Protein AF-A0A7L3X336-F1 (afdb_monomer_lite)

Radius of gyration: 18.67 Å; chains: 1; bounding box: 43×48×50 Å

Organism: NCBI:txid2478892

InterPro domains:
  IPR026791 Dedicator of cytokinesis [PTHR23317] (2-164)
  IPR027357 DOCKER domain [PS51651] (1-164)
  IPR043162 Dedicator of cytokinesis, C-terminal, lobe C [G3DSA:1.20.58.740] (85-164)
  IPR046770 DOCKER, Lobe B [PF20422] (2-64)
  IPR046773 DOCKER, Lobe C [PF20421] (100-163)

Sequence (164 aa):
QAYIQITYVEPYFDTYEMKDRITYFDKNYNLRRFMYCTPFTLDGRAHGELHEQFKRKTILTTSHAFPYIKTRINVIHKEEIILTPIEVAIEDMQKKTQELAFATHQDPADPKMLQMVLQGSVGTTVNQGPLEVAQVFLCEIPNDPKLFRHHNKLRLCFKDFTKR

Structure (mmCIF, N/CA/C/O backbone):
data_AF-A0A7L3X336-F1
#
_entry.id   AF-A0A7L3X336-F1
#
loop_
_atom_site.group_PDB
_atom_site.id
_atom_site.type_symbol
_atom_site.label_atom_id
_atom_site.label_alt_id
_atom_site.label_comp_id
_atom_site.label_asym_id
_atom_site.label_entity_id
_atom_site.label_seq_id
_atom_site.pdbx_PDB_ins_code
_atom_site.Cartn_x
_atom_site.Cartn_y
_atom_site.Cartn_z
_atom_site.occupancy
_atom_site.B_iso_or_equiv
_atom_site.auth_seq_id
_atom_site.auth_comp_id
_atom_site.auth_asym_id
_atom_site.auth_atom_id
_atom_site.pdbx_PDB_model_num
ATOM 1 N N . GLN A 1 1 ? -8.399 -27.619 20.248 1.00 81.56 1 GLN A N 1
ATOM 2 C CA . GLN A 1 1 ? -7.351 -26.577 20.153 1.00 81.56 1 GLN A CA 1
ATOM 3 C C . GLN A 1 1 ? -8.026 -25.252 19.831 1.00 81.56 1 GLN A C 1
ATOM 5 O O . GLN A 1 1 ? -9.052 -25.277 19.161 1.00 81.56 1 GLN A O 1
ATOM 10 N N . ALA A 1 2 ? -7.506 -24.132 20.334 1.00 94.56 2 ALA A N 1
ATOM 11 C CA . ALA A 1 2 ? -8.034 -22.794 20.066 1.00 94.56 2 ALA A CA 1
ATOM 12 C C . ALA A 1 2 ? -6.960 -21.958 19.358 1.00 94.56 2 ALA A C 1
ATOM 14 O O . ALA A 1 2 ? -5.811 -21.955 19.795 1.00 94.56 2 ALA A O 1
ATOM 15 N N . TYR A 1 3 ? -7.340 -21.269 18.281 1.00 96.88 3 TYR A N 1
ATOM 16 C CA . TYR A 1 3 ? -6.449 -20.435 17.473 1.00 96.88 3 TYR A CA 1
ATOM 17 C C . TYR A 1 3 ? -6.969 -18.998 17.439 1.00 96.88 3 TYR A C 1
ATOM 19 O O . TYR A 1 3 ? -8.174 -18.775 17.330 1.00 96.88 3 TYR A O 1
ATOM 27 N N . ILE A 1 4 ? -6.058 -18.029 17.522 1.00 97.19 4 ILE A N 1
ATOM 28 C CA . ILE A 1 4 ? -6.354 -16.597 17.419 1.00 97.19 4 ILE A CA 1
ATOM 29 C C . ILE A 1 4 ? -5.447 -16.014 16.338 1.00 97.19 4 ILE A C 1
ATOM 31 O O . ILE A 1 4 ? -4.234 -16.205 16.386 1.00 97.19 4 ILE A O 1
ATOM 35 N N . GLN A 1 5 ? -6.031 -15.283 15.389 1.00 97.19 5 GLN A N 1
ATOM 36 C CA . GLN A 1 5 ? -5.291 -14.507 14.398 1.00 97.19 5 GLN A CA 1
ATOM 37 C C . GLN A 1 5 ? -5.346 -13.025 14.768 1.00 97.19 5 GLN A C 1
ATOM 39 O O . GLN A 1 5 ? -6.418 -12.475 15.018 1.00 97.19 5 GLN A O 1
ATOM 44 N N . ILE A 1 6 ? -4.183 -12.378 14.777 1.00 97.44 6 ILE A N 1
ATOM 45 C CA . ILE A 1 6 ? -4.041 -10.939 14.998 1.00 97.44 6 ILE A CA 1
ATOM 46 C C . ILE A 1 6 ? -3.343 -10.364 13.770 1.00 97.44 6 ILE A C 1
ATOM 48 O O . ILE A 1 6 ? -2.331 -10.893 13.315 1.00 97.44 6 ILE A O 1
ATOM 52 N N . THR A 1 7 ? -3.898 -9.300 13.202 1.00 97.94 7 THR A N 1
ATOM 53 C CA . THR A 1 7 ? -3.344 -8.635 12.021 1.00 97.94 7 THR A CA 1
ATOM 54 C C . THR A 1 7 ? -3.498 -7.135 12.202 1.00 97.94 7 THR A C 1
ATOM 56 O O . THR A 1 7 ? -4.580 -6.658 12.543 1.00 97.94 7 THR A O 1
ATOM 59 N N . TYR A 1 8 ? -2.400 -6.404 12.023 1.00 98.19 8 TYR A N 1
ATOM 60 C CA . TYR A 1 8 ? -2.421 -4.947 12.025 1.00 98.19 8 TYR A CA 1
ATOM 61 C C . TYR A 1 8 ? -3.196 -4.432 10.808 1.00 98.19 8 TYR A C 1
ATOM 63 O O . TYR A 1 8 ? -3.072 -4.989 9.718 1.00 98.19 8 TYR A O 1
ATOM 71 N N . VAL A 1 9 ? -3.984 -3.376 10.998 1.00 98.31 9 VAL A N 1
ATOM 72 C CA . VAL A 1 9 ? -4.764 -2.725 9.943 1.00 98.31 9 VAL A CA 1
ATOM 73 C C . VAL A 1 9 ? -4.633 -1.210 10.065 1.00 98.31 9 VAL A C 1
ATOM 75 O O . VAL A 1 9 ? -4.525 -0.682 11.172 1.00 98.31 9 VAL A O 1
ATOM 78 N N . GLU A 1 10 ? -4.704 -0.514 8.937 1.00 96.81 10 GLU A N 1
ATOM 79 C CA . GLU A 1 10 ? -4.736 0.951 8.871 1.00 96.81 10 GLU A CA 1
ATOM 80 C C . GLU A 1 10 ? -6.117 1.429 8.408 1.00 96.81 10 GLU A C 1
ATOM 82 O O . GLU A 1 10 ? -6.788 0.697 7.675 1.00 96.81 10 GLU A O 1
ATOM 87 N N . PRO A 1 11 ? -6.574 2.637 8.785 1.00 97.44 11 PRO A N 1
ATOM 88 C CA . PRO A 1 11 ? -7.774 3.224 8.199 1.00 97.44 11 PRO A CA 1
ATOM 89 C C . PRO A 1 11 ? -7.666 3.299 6.672 1.00 97.44 11 PRO A C 1
ATOM 91 O O . PRO A 1 11 ? -6.650 3.730 6.128 1.00 97.44 11 PRO A O 1
ATOM 94 N N . TYR A 1 12 ? -8.721 2.881 5.978 1.00 96.88 12 TYR A N 1
ATOM 95 C CA . TYR A 1 12 ? -8.794 2.918 4.523 1.00 96.88 12 TYR A CA 1
ATOM 96 C C . TYR A 1 12 ? -9.748 4.012 4.063 1.00 96.88 12 TYR A C 1
ATOM 98 O O . TYR A 1 12 ? -10.901 4.069 4.493 1.00 96.88 12 TYR A O 1
ATOM 106 N N . PHE A 1 13 ? -9.268 4.817 3.125 1.00 95.06 13 PHE A N 1
ATOM 107 C CA . PHE A 1 13 ? -10.014 5.891 2.497 1.00 95.06 13 PHE A CA 1
ATOM 108 C C . PHE A 1 13 ? -9.864 5.762 0.987 1.00 95.06 13 PHE A C 1
ATOM 110 O O . PHE A 1 13 ? -8.762 5.525 0.485 1.00 95.06 13 PHE A O 1
ATOM 117 N N . ASP A 1 14 ? -10.962 5.915 0.258 1.00 91.00 14 ASP A N 1
ATOM 118 C CA . ASP A 1 14 ? -10.880 5.985 -1.197 1.00 91.00 14 ASP A CA 1
ATOM 119 C C . ASP A 1 14 ? -10.356 7.351 -1.671 1.00 91.00 14 ASP A C 1
ATOM 121 O O . ASP A 1 14 ? -10.086 8.271 -0.894 1.00 91.00 14 ASP A O 1
ATOM 125 N N . THR A 1 15 ? -10.194 7.487 -2.985 1.00 87.75 15 THR A N 1
ATOM 126 C CA . THR A 1 15 ? -9.643 8.697 -3.601 1.00 87.75 15 THR A CA 1
ATOM 127 C C . THR A 1 15 ? -10.492 9.946 -3.380 1.00 87.75 15 THR A C 1
ATOM 129 O O . THR A 1 15 ? -9.958 11.045 -3.504 1.00 87.75 15 THR A O 1
ATOM 132 N N . TYR A 1 16 ? -11.794 9.806 -3.113 1.00 89.31 16 TYR A N 1
ATOM 133 C CA . TYR A 1 16 ? -12.664 10.941 -2.814 1.00 89.31 16 TYR A CA 1
ATOM 134 C C . TYR A 1 16 ? -12.508 11.339 -1.350 1.00 89.31 16 TYR A C 1
ATOM 136 O O . TYR A 1 16 ? -12.197 12.493 -1.074 1.00 89.31 16 TYR A O 1
ATOM 144 N N . GLU A 1 17 ? -12.581 10.376 -0.430 1.00 89.62 17 GLU A N 1
ATOM 145 C CA . GLU A 1 17 ? -12.361 10.632 0.996 1.00 89.62 17 GLU A CA 1
ATOM 146 C C . GLU A 1 17 ? -10.980 11.233 1.278 1.00 89.62 17 GLU A C 1
ATOM 148 O O . GLU A 1 17 ? -10.851 12.094 2.142 1.00 89.62 17 GLU A O 1
ATOM 153 N N . MET A 1 18 ? -9.939 10.827 0.544 1.00 88.62 18 MET A N 1
ATOM 154 C CA . MET A 1 18 ? -8.594 11.383 0.721 1.00 88.62 18 MET A CA 1
ATOM 155 C C . MET A 1 18 ? -8.458 12.852 0.313 1.00 88.62 18 MET A C 1
ATOM 157 O O . MET A 1 18 ? -7.513 13.502 0.759 1.00 88.62 18 MET A O 1
ATOM 161 N N . LYS A 1 19 ? -9.377 13.387 -0.501 1.00 88.75 19 LYS A N 1
ATOM 162 C CA . LYS A 1 19 ? -9.406 14.823 -0.815 1.00 88.75 19 LYS A CA 1
ATOM 163 C C . LYS A 1 19 ? -9.946 15.641 0.351 1.00 88.75 19 LYS A C 1
ATOM 165 O O . LYS A 1 19 ? -9.431 16.723 0.604 1.00 88.75 19 LYS A O 1
ATOM 170 N N . ASP A 1 20 ? -10.935 15.104 1.058 1.00 87.75 20 ASP A N 1
ATOM 171 C CA . ASP A 1 20 ? -11.584 15.797 2.171 1.00 87.75 20 ASP A CA 1
ATOM 172 C C . ASP A 1 20 ? -10.820 15.583 3.486 1.00 87.75 20 ASP A C 1
ATOM 174 O O . ASP A 1 20 ? -10.729 16.478 4.323 1.00 87.75 20 ASP A O 1
ATOM 178 N N . ARG A 1 21 ? -10.213 14.404 3.669 1.00 89.56 21 ARG A N 1
ATOM 179 C CA . ARG A 1 21 ? -9.516 14.015 4.901 1.00 89.56 21 ARG A CA 1
ATOM 180 C C . ARG A 1 21 ? -8.050 14.428 4.884 1.00 89.56 21 ARG A C 1
ATOM 182 O O . ARG A 1 21 ? -7.148 13.596 4.752 1.00 89.56 21 ARG A O 1
ATOM 189 N N . ILE A 1 22 ? -7.811 15.726 5.035 1.00 89.00 22 ILE A N 1
ATOM 190 C CA . ILE A 1 22 ? -6.464 16.307 4.999 1.00 89.00 22 ILE A CA 1
ATOM 191 C C . ILE A 1 22 ? -5.823 16.274 6.389 1.00 89.00 22 ILE A C 1
ATOM 193 O O . ILE A 1 22 ? -4.670 15.852 6.529 1.00 89.00 22 ILE A O 1
ATOM 197 N N . THR A 1 23 ? -6.561 16.692 7.421 1.00 89.25 23 THR A N 1
ATOM 198 C CA . THR A 1 23 ? -5.999 16.876 8.762 1.00 89.25 23 THR A CA 1
ATOM 199 C C . THR A 1 23 ? -5.846 15.557 9.515 1.00 89.25 23 THR A C 1
ATOM 201 O O . THR A 1 23 ? -6.433 14.529 9.169 1.00 89.25 23 THR A O 1
ATOM 204 N N . TYR A 1 24 ? -5.066 15.586 10.599 1.00 86.69 24 TYR A N 1
ATOM 205 C CA . TYR A 1 24 ? -4.983 14.454 11.519 1.00 86.69 24 TYR A CA 1
ATOM 206 C C . TYR A 1 24 ? -6.366 14.074 12.064 1.00 86.69 24 TYR A C 1
ATOM 208 O O . TYR A 1 24 ? -6.695 12.894 12.111 1.00 86.69 24 TYR A O 1
ATOM 216 N N . PHE A 1 25 ? -7.198 15.052 12.429 1.00 88.50 25 PHE A N 1
ATOM 217 C CA . PHE A 1 25 ? -8.533 14.784 12.958 1.00 88.50 25 PHE A CA 1
ATOM 218 C C . PHE A 1 25 ? -9.421 14.080 11.926 1.00 88.50 25 PHE A C 1
ATOM 220 O O . PHE A 1 25 ? -10.016 13.046 12.233 1.00 88.50 25 PHE A O 1
ATOM 227 N N . ASP A 1 26 ? -9.437 14.570 10.685 1.00 87.44 26 ASP A N 1
ATOM 228 C CA . ASP A 1 26 ? -10.270 13.991 9.627 1.00 87.44 26 ASP A CA 1
ATOM 229 C C . ASP A 1 26 ? -9.869 12.548 9.312 1.00 87.44 26 ASP A C 1
ATOM 231 O O . ASP A 1 26 ? -10.705 11.733 8.935 1.00 87.44 26 ASP A O 1
ATOM 235 N N . LYS A 1 27 ? -8.597 12.196 9.508 1.00 90.56 27 LYS A N 1
ATOM 236 C CA . LYS A 1 27 ? -8.088 10.827 9.344 1.00 90.56 27 LYS A CA 1
ATOM 237 C C . LYS A 1 27 ? -8.329 9.926 10.559 1.00 90.56 27 LYS A C 1
ATOM 239 O O . LYS A 1 27 ? -8.007 8.744 10.494 1.00 90.56 27 LYS A O 1
ATOM 244 N N . ASN A 1 28 ? -8.906 10.451 11.641 1.00 92.44 28 ASN A N 1
ATOM 245 C CA . ASN A 1 28 ? -9.144 9.735 12.899 1.00 92.44 28 ASN A CA 1
ATOM 246 C C . ASN A 1 28 ? -10.617 9.731 13.355 1.00 92.44 28 ASN A C 1
ATOM 248 O O . ASN A 1 28 ? -10.933 9.199 14.420 1.00 92.44 28 ASN A O 1
ATOM 252 N N . TYR A 1 29 ? -11.530 10.284 12.555 1.00 92.50 29 TYR A N 1
ATOM 253 C CA . TYR A 1 29 ? -12.961 10.344 12.856 1.00 92.50 29 TYR A CA 1
ATOM 254 C C . TYR A 1 29 ? -13.796 9.620 11.795 1.00 92.50 29 TYR A C 1
ATOM 256 O O . TYR A 1 29 ? -13.446 9.611 10.618 1.00 92.50 29 TYR A O 1
ATOM 264 N N . ASN A 1 30 ? -14.926 9.031 12.191 1.00 94.06 30 ASN A N 1
ATOM 265 C CA . ASN A 1 30 ? -15.828 8.290 11.304 1.00 94.06 30 ASN A CA 1
ATOM 266 C C . ASN A 1 30 ? -15.095 7.229 10.448 1.00 94.06 30 ASN A C 1
ATOM 268 O O . ASN A 1 30 ? -15.222 7.182 9.222 1.00 94.06 30 ASN A O 1
ATOM 272 N N . LEU A 1 31 ? -14.276 6.404 11.106 1.00 96.94 31 LEU A N 1
ATOM 273 C CA . LEU A 1 31 ? -13.470 5.356 10.484 1.00 96.94 31 LEU A CA 1
ATOM 274 C C . LEU A 1 31 ? -14.238 4.042 10.431 1.00 96.94 31 LEU A C 1
ATOM 276 O O . LEU A 1 31 ? -14.414 3.375 11.451 1.00 96.94 31 LEU A O 1
ATOM 280 N N . ARG A 1 32 ? -14.693 3.662 9.240 1.00 97.50 32 ARG A N 1
ATOM 281 C CA . ARG A 1 32 ? -15.476 2.434 9.045 1.00 97.50 32 ARG A CA 1
ATOM 282 C C . ARG A 1 32 ? -14.750 1.357 8.247 1.00 97.50 32 ARG A C 1
ATOM 284 O O . ARG A 1 32 ? -15.116 0.187 8.339 1.00 97.50 32 ARG A O 1
ATOM 291 N N . ARG A 1 33 ? -13.750 1.747 7.456 1.00 98.25 33 ARG A N 1
ATOM 292 C CA . ARG A 1 33 ? -12.984 0.845 6.597 1.00 98.25 33 ARG A CA 1
ATOM 293 C C . ARG A 1 33 ? -11.541 0.781 7.061 1.00 98.25 33 ARG A C 1
ATOM 295 O O . ARG A 1 33 ? -10.952 1.807 7.390 1.00 98.25 33 ARG A O 1
ATOM 302 N N . PHE A 1 34 ? -10.988 -0.422 7.057 1.00 98.56 34 PHE A N 1
ATOM 303 C CA . PHE A 1 34 ? -9.617 -0.706 7.460 1.00 98.56 34 PHE A CA 1
ATOM 304 C C . PHE A 1 34 ? -8.966 -1.634 6.446 1.00 98.56 34 PHE A C 1
ATOM 306 O O . PHE A 1 34 ? -9.647 -2.500 5.906 1.00 98.56 34 PHE A O 1
ATOM 313 N N . MET A 1 35 ? -7.673 -1.483 6.181 1.00 98.44 35 MET A N 1
ATOM 314 C CA . MET A 1 35 ? -6.969 -2.275 5.179 1.00 98.44 35 MET A CA 1
ATOM 315 C C . MET A 1 35 ? -5.684 -2.878 5.731 1.00 98.44 35 MET A C 1
ATOM 317 O O . MET A 1 35 ? -4.978 -2.260 6.526 1.00 98.44 35 MET A O 1
ATOM 321 N N . TYR A 1 36 ? -5.390 -4.097 5.287 1.00 98.50 36 TYR A N 1
ATOM 322 C CA . TYR A 1 36 ? -4.078 -4.714 5.429 1.00 98.50 36 TYR A CA 1
ATOM 323 C C . TYR A 1 36 ? -3.647 -5.361 4.115 1.00 98.50 36 TYR A C 1
ATOM 325 O O . TYR A 1 36 ? -4.473 -5.740 3.279 1.00 98.50 36 TYR A O 1
ATOM 333 N N . CYS A 1 37 ? -2.334 -5.488 3.940 1.00 97.81 37 CYS A N 1
ATOM 334 C CA . CYS A 1 37 ? -1.732 -6.123 2.777 1.00 97.81 37 CYS A CA 1
ATOM 335 C C . CYS A 1 37 ? -1.203 -7.515 3.129 1.00 97.81 37 CYS A C 1
ATOM 337 O O . CYS A 1 37 ? -0.614 -7.712 4.191 1.00 97.81 37 CYS A O 1
ATOM 339 N N . THR A 1 38 ? -1.353 -8.465 2.212 1.00 98.00 38 THR A N 1
ATOM 340 C CA . THR A 1 38 ? -0.723 -9.787 2.293 1.00 98.00 38 THR A CA 1
ATOM 341 C C . THR A 1 38 ? 0.080 -10.032 1.015 1.00 98.00 38 THR A C 1
ATOM 343 O O . THR A 1 38 ? -0.515 -10.016 -0.069 1.00 98.00 38 THR A O 1
ATOM 346 N N . PRO A 1 39 ? 1.410 -10.209 1.104 1.00 97.62 39 PRO A N 1
ATOM 347 C CA . PRO A 1 39 ? 2.227 -10.559 -0.049 1.00 97.62 39 PRO A CA 1
ATOM 348 C C . PRO A 1 39 ? 1.977 -12.024 -0.419 1.00 97.62 39 PRO A C 1
ATOM 350 O O . PRO A 1 39 ? 1.746 -12.863 0.456 1.00 97.62 39 PRO A O 1
ATOM 353 N N . PHE A 1 40 ? 1.968 -12.319 -1.713 1.00 98.31 40 PHE A N 1
ATOM 354 C CA . PHE A 1 40 ? 1.893 -13.688 -2.207 1.00 98.31 40 PHE A CA 1
ATOM 355 C C . PHE A 1 40 ? 2.501 -13.793 -3.604 1.00 98.31 40 PHE A C 1
ATOM 357 O O . PHE A 1 40 ? 2.636 -12.797 -4.312 1.00 98.31 40 PHE A O 1
ATOM 364 N N . THR A 1 41 ? 2.819 -15.006 -4.015 1.00 98.25 41 THR A N 1
ATOM 365 C CA . THR A 1 41 ? 3.220 -15.373 -5.375 1.00 98.25 41 THR A CA 1
ATOM 366 C C . THR A 1 41 ? 2.202 -16.364 -5.946 1.00 98.25 41 THR A C 1
ATOM 368 O O . THR A 1 41 ? 1.437 -16.991 -5.205 1.00 98.25 41 THR A O 1
ATOM 371 N N . LEU A 1 42 ? 2.161 -16.528 -7.271 1.00 97.25 42 LEU A N 1
ATOM 372 C CA . LEU A 1 42 ? 1.204 -17.450 -7.908 1.00 97.25 42 LEU A CA 1
ATOM 373 C C . LEU A 1 42 ? 1.459 -18.926 -7.560 1.00 97.25 42 LEU A C 1
ATOM 375 O O . LEU A 1 42 ? 0.534 -19.730 -7.626 1.00 97.25 42 LEU A O 1
ATOM 379 N N . ASP A 1 43 ? 2.681 -19.270 -7.151 1.00 96.69 43 ASP A N 1
ATOM 380 C CA . ASP A 1 43 ? 3.052 -20.607 -6.673 1.00 96.69 43 ASP A CA 1
ATOM 381 C C . ASP A 1 43 ? 2.749 -20.833 -5.174 1.00 96.69 43 ASP A C 1
ATOM 383 O O . ASP A 1 43 ? 3.030 -21.904 -4.638 1.00 96.69 43 ASP A O 1
ATOM 387 N N . GLY A 1 44 ? 2.143 -19.852 -4.492 1.00 95.12 44 GLY A N 1
ATOM 388 C CA . GLY A 1 44 ? 1.644 -19.980 -3.120 1.00 95.12 44 GLY A CA 1
ATOM 389 C C . GLY A 1 44 ? 2.629 -19.589 -2.016 1.00 95.12 44 GLY A C 1
ATOM 390 O O . GLY A 1 44 ? 2.271 -19.670 -0.838 1.00 95.12 44 GLY A O 1
ATOM 391 N N . ARG A 1 45 ? 3.843 -19.136 -2.352 1.00 97.62 45 ARG A N 1
ATOM 392 C CA . ARG A 1 45 ? 4.775 -18.552 -1.374 1.00 97.62 45 ARG A CA 1
ATOM 393 C C . ARG A 1 45 ? 4.302 -17.159 -0.942 1.00 97.62 45 ARG A C 1
ATOM 395 O O . ARG A 1 45 ? 3.532 -16.488 -1.625 1.00 97.62 45 ARG A O 1
ATOM 402 N N . ALA A 1 46 ? 4.775 -16.703 0.217 1.00 95.31 46 ALA A N 1
ATOM 403 C CA . ALA A 1 46 ? 4.566 -15.318 0.648 1.00 95.31 46 ALA A CA 1
ATOM 404 C C . ALA A 1 46 ? 5.455 -14.341 -0.143 1.00 95.31 46 ALA A C 1
ATOM 406 O O . ALA A 1 46 ? 5.017 -13.244 -0.491 1.00 95.31 46 ALA A O 1
ATOM 407 N N . HIS A 1 47 ? 6.687 -14.762 -0.441 1.00 94.50 47 HIS A N 1
ATOM 408 C CA . HIS A 1 47 ? 7.717 -13.943 -1.071 1.00 94.50 47 HIS A CA 1
ATOM 409 C C . HIS A 1 47 ? 8.372 -14.670 -2.248 1.00 94.50 47 HIS A C 1
ATOM 411 O O . HIS A 1 47 ? 8.610 -15.879 -2.175 1.00 94.50 47 HIS A O 1
ATOM 417 N N . GLY A 1 48 ? 8.678 -13.914 -3.301 1.00 93.12 48 GLY A N 1
ATOM 418 C CA . GLY A 1 48 ? 9.388 -14.362 -4.500 1.00 93.12 48 GLY A CA 1
ATOM 419 C C . GLY A 1 48 ? 10.180 -13.216 -5.126 1.00 93.12 48 GLY A C 1
ATOM 420 O O . GLY A 1 48 ? 10.371 -12.179 -4.490 1.00 93.12 48 GLY A O 1
ATOM 421 N N . GLU A 1 49 ? 10.625 -13.401 -6.366 1.00 95.00 49 GLU A N 1
ATOM 422 C CA . GLU A 1 49 ? 11.327 -12.348 -7.109 1.00 95.00 49 GLU A CA 1
ATOM 423 C C . GLU A 1 49 ? 10.387 -11.186 -7.473 1.00 95.00 49 GLU A C 1
ATOM 425 O O . GLU A 1 49 ? 9.161 -11.328 -7.450 1.00 95.00 49 GLU A O 1
ATOM 430 N N . LEU A 1 50 ? 10.941 -10.029 -7.866 1.00 94.38 50 LEU A N 1
ATOM 431 C CA . LEU A 1 50 ? 10.146 -8.829 -8.191 1.00 94.38 50 LEU A CA 1
ATOM 432 C C . LEU A 1 50 ? 9.009 -9.112 -9.166 1.00 94.38 50 LEU A C 1
ATOM 434 O O . LEU A 1 50 ? 7.893 -8.664 -8.938 1.00 94.38 50 LEU A O 1
ATOM 438 N N . HIS A 1 51 ? 9.282 -9.866 -10.230 1.00 94.94 51 HIS A N 1
ATOM 439 C CA . HIS A 1 51 ? 8.306 -10.194 -11.268 1.00 94.94 51 HIS A CA 1
ATOM 440 C C . HIS A 1 51 ? 7.279 -11.255 -10.838 1.00 94.94 51 HIS A C 1
ATOM 442 O O . HIS A 1 51 ? 6.295 -11.468 -11.543 1.00 94.94 51 HIS A O 1
ATOM 448 N N . GLU A 1 52 ? 7.480 -11.907 -9.692 1.00 96.62 52 GLU A N 1
ATOM 449 C CA . GLU A 1 52 ? 6.573 -12.906 -9.119 1.00 96.62 52 GLU A CA 1
ATOM 450 C C . GLU A 1 52 ? 5.722 -12.337 -7.977 1.00 96.62 52 GLU A C 1
ATOM 452 O O . GLU A 1 52 ? 4.735 -12.957 -7.579 1.00 96.62 52 GLU A O 1
ATOM 457 N N . GLN A 1 53 ? 6.105 -11.187 -7.415 1.00 97.69 53 GLN A N 1
ATOM 458 C CA . GLN A 1 53 ? 5.535 -10.680 -6.172 1.00 97.69 53 GLN A CA 1
ATOM 459 C C . GLN A 1 53 ? 4.198 -9.964 -6.397 1.00 97.69 53 GLN A C 1
ATOM 461 O O . GLN A 1 53 ? 4.144 -8.806 -6.804 1.00 97.69 53 GLN A O 1
ATOM 466 N N . PHE A 1 54 ? 3.098 -10.617 -6.030 1.00 98.38 54 PHE A N 1
ATOM 467 C CA . PHE A 1 54 ? 1.774 -10.003 -5.945 1.00 98.38 54 PHE A CA 1
ATOM 468 C C . PHE A 1 54 ? 1.510 -9.468 -4.534 1.00 98.38 54 PHE A C 1
ATOM 470 O O . PHE A 1 54 ? 2.140 -9.860 -3.544 1.00 98.38 54 PHE A O 1
ATOM 477 N N . LYS A 1 55 ? 0.522 -8.577 -4.427 1.00 98.38 55 LYS A N 1
ATOM 478 C CA . LYS A 1 55 ? 0.042 -8.045 -3.147 1.00 98.38 55 LYS A CA 1
ATOM 479 C C . LYS A 1 55 ? -1.475 -8.066 -3.116 1.00 98.38 55 LYS A C 1
ATOM 481 O O . LYS A 1 55 ? -2.128 -7.549 -4.015 1.00 98.38 55 LYS A O 1
ATOM 486 N N . ARG A 1 56 ? -2.051 -8.632 -2.060 1.00 98.50 56 ARG A N 1
ATOM 487 C CA . ARG A 1 56 ? -3.494 -8.598 -1.815 1.00 98.50 56 ARG A CA 1
ATOM 488 C C . ARG A 1 56 ? -3.812 -7.543 -0.771 1.00 98.50 56 ARG A C 1
ATOM 490 O O . ARG A 1 56 ? -3.370 -7.664 0.367 1.00 98.50 56 ARG A O 1
ATOM 497 N N . LYS A 1 57 ? -4.602 -6.542 -1.138 1.00 98.31 57 LYS A N 1
ATOM 498 C CA . LYS A 1 57 ? -5.181 -5.567 -0.212 1.00 98.31 57 LYS A CA 1
ATOM 499 C C . LYS A 1 57 ? -6.535 -6.071 0.245 1.00 98.31 57 LYS A C 1
ATOM 501 O O . LYS A 1 57 ? -7.448 -6.188 -0.564 1.00 98.31 57 LYS A O 1
ATOM 506 N N . THR A 1 58 ? -6.659 -6.370 1.529 1.00 98.62 58 THR A N 1
ATOM 507 C CA . THR A 1 58 ? -7.936 -6.747 2.132 1.00 98.62 58 THR A CA 1
ATOM 508 C C . THR A 1 58 ? -8.529 -5.539 2.828 1.00 98.62 58 THR A C 1
ATOM 510 O O . THR A 1 58 ? -7.902 -5.013 3.744 1.00 98.62 58 THR A O 1
ATOM 513 N N . ILE A 1 59 ? -9.728 -5.124 2.429 1.00 98.62 59 ILE A N 1
ATOM 514 C CA . ILE A 1 59 ? -10.466 -4.017 3.038 1.00 98.62 59 ILE A CA 1
ATOM 515 C C . ILE A 1 59 ? -11.599 -4.600 3.883 1.00 98.62 59 ILE A C 1
ATOM 517 O O . ILE A 1 59 ? -12.455 -5.334 3.395 1.00 98.62 59 ILE A O 1
ATOM 521 N N . LEU A 1 60 ? -11.604 -4.276 5.169 1.00 98.75 60 LEU A N 1
ATOM 522 C CA . LEU A 1 60 ? -12.587 -4.702 6.155 1.00 98.75 60 LEU A CA 1
ATOM 523 C C . LEU A 1 60 ? -13.505 -3.530 6.483 1.00 98.75 60 LEU A C 1
ATOM 525 O O . LEU A 1 60 ? -13.031 -2.446 6.813 1.00 98.75 60 LEU A O 1
ATOM 529 N N . THR A 1 61 ? -14.814 -3.757 6.450 1.00 98.69 61 THR A N 1
ATOM 530 C CA . THR A 1 61 ? -15.809 -2.773 6.893 1.00 98.69 61 THR A CA 1
ATOM 531 C C . THR A 1 61 ? -16.423 -3.223 8.208 1.00 98.69 61 THR A C 1
ATOM 533 O O . THR A 1 61 ? -16.933 -4.342 8.315 1.00 98.69 61 THR A O 1
ATOM 536 N N . THR A 1 62 ? -16.403 -2.351 9.210 1.00 98.69 62 THR A N 1
ATOM 537 C CA . THR A 1 62 ? -16.979 -2.614 10.532 1.00 98.69 62 THR A CA 1
ATOM 538 C C . THR A 1 62 ? -18.459 -2.235 10.605 1.00 98.69 62 THR A C 1
ATOM 540 O O . THR A 1 62 ? -18.965 -1.401 9.845 1.00 98.69 62 THR A O 1
ATOM 543 N N . SER A 1 63 ? -19.182 -2.848 11.548 1.00 98.31 63 SER A N 1
ATOM 544 C CA . SER A 1 63 ? -20.615 -2.579 11.737 1.00 98.31 63 SER A CA 1
ATOM 545 C C . SER A 1 63 ? -20.901 -1.120 12.122 1.00 98.31 63 SER A C 1
ATOM 547 O O . SER A 1 63 ? -21.914 -0.568 11.707 1.00 98.31 63 SER A O 1
ATOM 549 N N . HIS A 1 64 ? -19.985 -0.494 12.866 1.00 98.31 64 HIS A N 1
ATOM 550 C CA . HIS A 1 64 ? -20.009 0.910 13.284 1.00 98.31 64 HIS A CA 1
ATOM 551 C C . HIS A 1 64 ? -18.639 1.550 13.036 1.00 98.31 64 HIS A C 1
ATOM 553 O O . HIS A 1 64 ? -17.635 0.839 12.957 1.00 98.31 64 HIS A O 1
ATOM 559 N N . ALA A 1 65 ? -18.599 2.875 12.922 1.00 97.75 65 ALA A N 1
ATOM 560 C CA . ALA A 1 65 ? -17.360 3.618 12.735 1.00 97.75 65 ALA A CA 1
ATOM 561 C C . ALA A 1 65 ? -16.660 3.913 14.071 1.00 97.75 65 ALA A C 1
ATOM 563 O O . ALA A 1 65 ? -17.326 4.062 15.093 1.00 97.75 65 ALA A O 1
ATOM 564 N N . PHE A 1 66 ? -15.334 4.039 14.049 1.00 97.75 66 PHE A N 1
ATOM 565 C CA . PHE A 1 66 ? -14.569 4.622 15.149 1.00 97.75 66 PHE A CA 1
ATOM 566 C C . PHE A 1 66 ? -14.507 6.157 15.034 1.00 97.75 66 PHE A C 1
ATOM 568 O O . PHE A 1 66 ? -14.519 6.677 13.916 1.00 97.75 66 PHE A O 1
ATOM 575 N N . PRO A 1 67 ? -14.389 6.892 16.154 1.00 96.38 67 PRO A N 1
ATOM 576 C CA . PRO A 1 67 ? -14.471 6.407 17.535 1.00 96.38 67 PRO A CA 1
ATOM 577 C C . PRO A 1 67 ? -15.879 5.896 17.890 1.00 96.38 67 PRO A C 1
ATOM 579 O O . PRO A 1 67 ? -16.878 6.394 17.380 1.00 96.38 67 PRO A O 1
ATOM 582 N N . TYR A 1 68 ? -15.958 4.892 18.768 1.00 97.06 68 TYR A N 1
ATOM 583 C CA . TYR A 1 68 ? -17.212 4.269 19.205 1.00 97.06 68 TYR A CA 1
ATOM 584 C C . TYR A 1 68 ? -17.186 3.998 20.711 1.00 97.06 68 TYR A C 1
ATOM 586 O O . TYR A 1 68 ? -16.120 3.951 21.320 1.00 97.06 68 TYR A O 1
ATOM 594 N N . ILE A 1 69 ? -18.357 3.762 21.312 1.00 97.19 69 ILE A N 1
ATOM 595 C CA . ILE A 1 69 ? -18.474 3.450 22.747 1.00 97.19 69 ILE A CA 1
ATOM 596 C C . ILE A 1 69 ? -17.762 2.140 23.132 1.00 97.19 69 ILE A C 1
ATOM 598 O O . ILE A 1 69 ? -17.386 1.951 24.285 1.00 97.19 69 ILE A O 1
ATOM 602 N N . LYS A 1 70 ? -17.558 1.228 22.168 1.00 97.81 70 LYS A N 1
ATOM 603 C CA . LYS A 1 70 ? -16.785 -0.011 22.347 1.00 97.81 70 LYS A CA 1
ATOM 604 C C . LYS A 1 70 ? -15.411 0.109 21.696 1.00 97.81 70 LYS A C 1
ATOM 606 O O . LYS A 1 70 ? -15.280 0.648 20.603 1.00 97.81 70 LYS A O 1
ATOM 611 N N . THR A 1 71 ? -14.419 -0.527 22.312 1.00 97.00 71 THR A N 1
ATOM 612 C CA . THR A 1 71 ? -13.041 -0.619 21.797 1.00 97.00 71 THR A CA 1
ATOM 613 C C . THR A 1 71 ? -12.858 -1.687 20.715 1.00 97.00 71 THR A C 1
ATOM 615 O O . THR A 1 71 ? -11.786 -1.792 20.127 1.00 97.00 71 THR A O 1
ATOM 618 N N . ARG A 1 72 ? -13.887 -2.504 20.454 1.00 97.69 72 ARG A N 1
ATOM 619 C CA . ARG A 1 72 ? -13.893 -3.564 19.437 1.00 97.69 72 ARG A CA 1
ATOM 620 C C . ARG A 1 72 ? -15.233 -3.567 18.717 1.00 97.69 72 ARG A C 1
ATOM 622 O O . ARG A 1 72 ? -16.282 -3.454 19.356 1.00 97.69 72 ARG A O 1
ATOM 629 N N . ILE A 1 73 ? -15.189 -3.710 17.400 1.00 98.19 73 ILE A N 1
ATOM 630 C CA . ILE A 1 73 ? -16.362 -3.695 16.528 1.00 98.19 73 ILE A CA 1
ATOM 631 C C . ILE A 1 73 ? -16.212 -4.843 15.533 1.00 98.19 73 ILE A C 1
ATOM 633 O O . ILE A 1 73 ? -15.128 -5.056 14.993 1.00 98.19 73 ILE A O 1
ATOM 637 N N . ASN A 1 74 ? -17.292 -5.587 15.303 1.00 98.38 74 ASN A N 1
ATOM 638 C CA . ASN A 1 74 ? -17.268 -6.706 14.370 1.00 98.38 74 ASN A CA 1
ATOM 639 C C . ASN A 1 74 ? -17.133 -6.210 12.929 1.00 98.38 74 ASN A C 1
ATOM 641 O O . ASN A 1 74 ? -17.750 -5.216 12.531 1.00 98.38 74 ASN A O 1
ATOM 645 N N . VAL A 1 75 ? -16.359 -6.953 12.144 1.00 98.56 75 VAL A N 1
ATOM 646 C CA . VAL A 1 75 ? -16.323 -6.825 10.689 1.00 98.56 75 VAL A CA 1
ATOM 647 C C . VAL A 1 75 ? -17.612 -7.413 10.121 1.00 98.56 75 VAL A C 1
ATOM 649 O O . VAL A 1 75 ? -18.010 -8.512 10.501 1.00 98.56 75 VAL A O 1
ATOM 652 N N . ILE A 1 76 ? -18.262 -6.677 9.224 1.00 98.62 76 ILE A N 1
ATOM 653 C CA . ILE A 1 76 ? -19.504 -7.090 8.549 1.00 98.62 76 ILE A CA 1
ATOM 654 C C . ILE A 1 76 ? -19.323 -7.292 7.046 1.00 98.62 76 ILE A C 1
ATOM 656 O O . ILE A 1 76 ? -20.183 -7.882 6.401 1.00 98.62 76 ILE A O 1
ATOM 660 N N . HIS A 1 77 ? -18.223 -6.797 6.478 1.00 98.69 77 HIS A N 1
ATOM 661 C CA . HIS A 1 77 ? -17.912 -6.962 5.066 1.00 98.69 77 HIS A CA 1
ATOM 662 C C . HIS A 1 77 ? -16.400 -6.995 4.841 1.00 98.69 77 HIS A C 1
ATOM 664 O O . HIS A 1 77 ? -15.641 -6.357 5.577 1.00 98.69 77 HIS A O 1
ATOM 670 N N . LYS A 1 78 ? -15.984 -7.742 3.817 1.00 98.44 78 LYS A N 1
ATOM 671 C CA . LYS A 1 78 ? -14.598 -7.919 3.395 1.00 98.44 78 LYS A CA 1
ATOM 672 C C . LYS A 1 78 ? -14.534 -7.833 1.871 1.00 98.44 78 LYS A C 1
ATOM 674 O O . LYS A 1 78 ? -15.258 -8.556 1.194 1.00 98.44 78 LYS A O 1
ATOM 679 N N . GLU A 1 79 ? -13.626 -7.010 1.373 1.00 98.19 79 GLU A N 1
ATOM 680 C CA . GLU A 1 79 ? -13.289 -6.861 -0.043 1.00 98.19 79 GLU A CA 1
ATOM 681 C C . GLU A 1 79 ? -11.798 -7.165 -0.244 1.00 98.19 79 GLU A C 1
ATOM 683 O O . GLU A 1 79 ? -10.984 -6.928 0.653 1.00 98.19 79 GLU A O 1
ATOM 688 N N . GLU A 1 80 ? -11.429 -7.703 -1.406 1.00 98.19 80 GLU A N 1
ATOM 689 C CA . GLU A 1 80 ? -10.037 -7.973 -1.766 1.00 98.19 80 G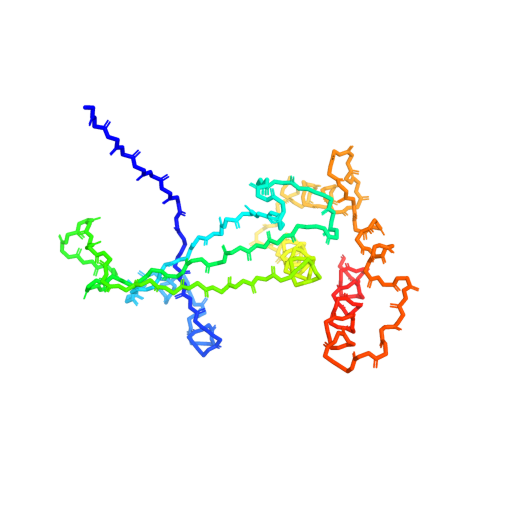LU A CA 1
ATOM 690 C C . GLU A 1 80 ? -9.698 -7.328 -3.115 1.00 98.19 80 GLU A C 1
ATOM 692 O O . GLU A 1 80 ? -10.400 -7.528 -4.103 1.00 98.19 80 GLU A O 1
ATOM 697 N N . ILE A 1 81 ? -8.588 -6.591 -3.155 1.00 97.69 81 ILE A N 1
ATOM 698 C CA . ILE A 1 81 ? -8.009 -6.021 -4.374 1.00 97.69 81 ILE A CA 1
ATOM 699 C C . ILE A 1 81 ? -6.628 -6.644 -4.561 1.00 97.69 81 ILE A C 1
ATOM 701 O O . ILE A 1 81 ? -5.781 -6.582 -3.667 1.00 97.69 81 ILE A O 1
ATOM 705 N N . ILE A 1 82 ? -6.396 -7.257 -5.718 1.00 98.19 82 ILE A N 1
ATOM 706 C CA . ILE A 1 82 ? -5.120 -7.892 -6.052 1.00 98.19 82 ILE A CA 1
ATOM 707 C C . ILE A 1 82 ? -4.308 -6.943 -6.924 1.00 98.19 82 ILE A C 1
ATOM 709 O O . ILE A 1 82 ? -4.807 -6.445 -7.928 1.00 98.19 82 ILE A O 1
ATOM 713 N N . LEU A 1 83 ? -3.058 -6.721 -6.532 1.00 98.12 83 LEU A N 1
ATOM 714 C CA . LEU A 1 83 ? -2.071 -5.966 -7.289 1.00 98.12 83 LEU A CA 1
ATOM 715 C C . LEU A 1 83 ? -1.102 -6.932 -7.955 1.00 98.12 83 LEU A C 1
ATOM 717 O O . LEU A 1 83 ? -0.550 -7.827 -7.306 1.00 98.12 83 LEU A O 1
ATOM 721 N N . THR A 1 84 ? -0.888 -6.699 -9.242 1.00 97.88 84 THR A N 1
ATOM 722 C CA . THR A 1 84 ? 0.144 -7.348 -10.048 1.00 97.88 84 THR A CA 1
ATOM 723 C C . THR A 1 84 ? 1.546 -6.859 -9.660 1.00 97.88 84 THR A C 1
ATOM 725 O O . THR A 1 84 ? 1.676 -5.775 -9.087 1.00 97.88 84 THR A O 1
ATOM 728 N N . PRO A 1 85 ? 2.612 -7.599 -10.009 1.00 97.56 85 PRO A N 1
ATOM 729 C CA . PRO A 1 85 ? 3.993 -7.233 -9.688 1.00 97.56 85 PRO A CA 1
ATOM 730 C C . PRO A 1 85 ? 4.392 -5.793 -10.035 1.00 97.56 85 PRO A C 1
ATOM 732 O O . PRO A 1 85 ? 4.957 -5.079 -9.207 1.00 97.56 85 PRO A O 1
ATOM 735 N N . ILE A 1 86 ? 4.015 -5.304 -11.220 1.00 96.75 86 ILE A N 1
ATOM 736 C CA . ILE A 1 86 ? 4.313 -3.920 -11.611 1.00 96.75 86 ILE A CA 1
ATOM 737 C C . ILE A 1 86 ? 3.521 -2.894 -10.786 1.00 96.75 86 ILE A C 1
ATOM 739 O O . ILE A 1 86 ? 4.016 -1.807 -10.503 1.00 96.75 86 ILE A O 1
ATOM 743 N N . GLU A 1 87 ? 2.299 -3.219 -10.361 1.00 97.25 87 GLU A N 1
ATOM 744 C CA . GLU A 1 87 ? 1.515 -2.356 -9.473 1.00 97.25 87 GLU A CA 1
ATOM 745 C C . GLU A 1 87 ? 2.095 -2.323 -8.059 1.00 97.25 87 GLU A C 1
ATOM 747 O O . GLU A 1 87 ? 2.093 -1.259 -7.438 1.00 97.25 87 GLU A O 1
ATOM 752 N N . VAL A 1 88 ? 2.643 -3.444 -7.574 1.00 97.06 88 VAL A N 1
ATOM 753 C CA . VAL A 1 88 ? 3.412 -3.484 -6.322 1.00 97.06 88 VAL A CA 1
ATOM 754 C C . VAL A 1 88 ? 4.616 -2.549 -6.420 1.00 97.06 88 VAL A C 1
ATOM 756 O O . VAL A 1 88 ? 4.750 -1.659 -5.581 1.00 97.06 88 VAL A O 1
ATOM 759 N N . ALA A 1 89 ? 5.409 -2.667 -7.489 1.00 95.81 89 ALA A N 1
ATOM 760 C CA . ALA A 1 89 ? 6.566 -1.808 -7.728 1.00 95.81 89 ALA A CA 1
ATOM 761 C C . ALA A 1 89 ? 6.200 -0.315 -7.805 1.00 95.81 89 ALA A C 1
ATOM 763 O O . ALA A 1 89 ? 6.904 0.530 -7.252 1.00 95.81 89 ALA A O 1
ATOM 764 N N . ILE A 1 90 ? 5.083 0.030 -8.457 1.00 96.62 90 ILE A N 1
ATOM 765 C CA . ILE A 1 90 ? 4.591 1.415 -8.520 1.00 96.62 90 ILE A CA 1
ATOM 766 C C . ILE A 1 90 ? 4.288 1.948 -7.120 1.00 96.62 90 ILE A C 1
ATOM 768 O O . ILE A 1 90 ? 4.714 3.054 -6.794 1.00 96.62 90 ILE A O 1
ATOM 772 N N . GLU A 1 91 ? 3.559 1.195 -6.295 1.00 95.38 91 GLU A N 1
ATOM 773 C CA . GLU A 1 91 ? 3.218 1.653 -4.945 1.00 95.38 91 GLU A CA 1
ATOM 774 C C . GLU A 1 91 ? 4.448 1.826 -4.062 1.00 95.38 91 GLU A C 1
ATOM 776 O O . GLU A 1 91 ? 4.534 2.816 -3.334 1.00 95.38 91 GLU A O 1
ATOM 781 N N . ASP A 1 92 ? 5.410 0.911 -4.155 1.00 93.31 92 ASP A N 1
ATOM 782 C CA . ASP A 1 92 ? 6.634 0.979 -3.364 1.00 93.31 92 ASP A CA 1
ATOM 783 C C . ASP A 1 92 ? 7.490 2.186 -3.774 1.00 93.31 92 ASP A C 1
ATOM 785 O O . ASP A 1 92 ? 7.947 2.939 -2.908 1.00 93.31 92 ASP A O 1
ATOM 789 N N . MET A 1 93 ? 7.618 2.451 -5.080 1.00 94.06 93 MET A N 1
ATOM 790 C CA . MET A 1 93 ? 8.299 3.647 -5.589 1.00 94.06 93 MET A CA 1
ATOM 791 C C . MET A 1 93 ? 7.594 4.933 -5.150 1.00 94.06 93 MET A C 1
ATOM 793 O O . MET A 1 93 ? 8.245 5.850 -4.655 1.00 94.06 93 MET A O 1
ATOM 797 N N . GLN A 1 94 ? 6.265 5.007 -5.272 1.00 94.75 94 GLN A N 1
ATOM 798 C CA . GLN A 1 94 ? 5.494 6.183 -4.854 1.00 94.75 94 GLN A CA 1
ATOM 799 C C . GLN A 1 94 ? 5.616 6.445 -3.352 1.00 94.75 94 GLN A C 1
ATOM 801 O O . GLN A 1 94 ? 5.836 7.589 -2.945 1.00 94.75 94 GLN A O 1
ATOM 806 N N . LYS A 1 95 ? 5.517 5.392 -2.533 1.00 92.62 95 LYS A N 1
ATOM 807 C CA . LYS A 1 95 ? 5.701 5.479 -1.084 1.00 92.62 95 LYS A CA 1
ATOM 808 C C . LYS A 1 95 ? 7.098 5.997 -0.753 1.00 92.62 95 LYS A C 1
ATOM 810 O O . LYS A 1 95 ? 7.221 6.931 0.033 1.00 92.62 95 LYS A O 1
ATOM 815 N N . LYS A 1 96 ? 8.137 5.467 -1.405 1.00 91.56 96 LYS A N 1
ATOM 816 C CA . LYS A 1 96 ? 9.519 5.912 -1.193 1.00 91.56 96 LYS A CA 1
ATOM 817 C C . LYS A 1 96 ? 9.724 7.382 -1.569 1.00 91.56 96 LYS A C 1
ATOM 819 O O . LYS A 1 96 ? 10.310 8.137 -0.799 1.00 91.56 96 LYS A O 1
ATOM 824 N N . THR A 1 97 ? 9.191 7.816 -2.713 1.00 93.81 97 THR A N 1
ATOM 825 C CA . THR A 1 97 ? 9.229 9.227 -3.132 1.00 93.81 97 THR A CA 1
ATOM 826 C C . THR A 1 97 ? 8.521 10.138 -2.127 1.00 93.81 97 THR A C 1
ATOM 828 O O . THR A 1 97 ? 8.999 11.240 -1.861 1.00 93.81 97 THR A O 1
ATOM 831 N N . GLN A 1 98 ? 7.394 9.699 -1.560 1.00 92.50 98 GLN A N 1
ATOM 832 C CA . GLN A 1 98 ? 6.663 10.466 -0.553 1.00 92.50 98 GLN A CA 1
ATOM 833 C C . GLN A 1 98 ? 7.412 10.530 0.784 1.00 92.50 98 GLN A C 1
ATOM 835 O O . GLN A 1 98 ? 7.463 11.599 1.384 1.00 92.50 98 GLN A O 1
ATOM 840 N N . GLU A 1 99 ? 8.014 9.425 1.231 1.00 92.94 99 GLU A N 1
ATOM 841 C CA . GLU A 1 99 ? 8.860 9.379 2.433 1.00 92.94 99 GLU A CA 1
ATOM 842 C C . GLU A 1 99 ? 10.047 10.345 2.314 1.00 92.94 99 GLU A C 1
ATOM 844 O O . GLU A 1 99 ? 10.302 11.115 3.240 1.00 92.94 99 GLU A O 1
ATOM 849 N N . LEU A 1 100 ? 10.723 10.359 1.157 1.00 92.50 100 LEU A N 1
ATOM 850 C CA . LEU A 1 100 ? 11.792 11.319 0.860 1.00 92.50 100 LEU A CA 1
ATOM 851 C C . LEU A 1 100 ? 11.273 12.754 0.907 1.00 92.50 100 LEU A C 1
ATOM 853 O O . LEU A 1 100 ? 11.827 13.583 1.621 1.00 92.50 100 LEU A O 1
ATOM 857 N N . ALA A 1 101 ? 10.180 13.038 0.196 1.00 92.50 101 ALA A N 1
ATOM 858 C CA . ALA A 1 101 ? 9.603 14.375 0.166 1.00 92.50 101 ALA A CA 1
ATOM 859 C C . ALA A 1 101 ? 9.191 14.856 1.565 1.00 92.50 101 ALA A C 1
ATOM 861 O O . ALA A 1 101 ? 9.401 16.019 1.891 1.00 92.50 101 ALA A O 1
ATOM 862 N N . PHE A 1 102 ? 8.630 13.986 2.403 1.00 91.62 102 PHE A N 1
ATOM 863 C CA . PHE A 1 102 ? 8.305 14.337 3.780 1.00 91.62 102 PHE A CA 1
ATOM 864 C C . PHE A 1 102 ? 9.571 14.671 4.575 1.00 91.62 102 PHE A C 1
ATOM 866 O O . PHE A 1 102 ? 9.660 15.755 5.145 1.00 91.62 102 PHE A O 1
ATOM 873 N N . ALA A 1 103 ? 10.577 13.793 4.549 1.00 92.50 103 ALA A N 1
ATOM 874 C CA . ALA A 1 103 ? 11.806 13.982 5.313 1.00 92.50 103 ALA A CA 1
ATOM 875 C C . ALA A 1 103 ? 12.609 15.228 4.887 1.00 92.50 103 ALA A C 1
ATOM 877 O O . ALA A 1 103 ? 13.274 15.833 5.724 1.00 92.50 103 ALA A O 1
ATOM 878 N N . THR A 1 104 ? 12.544 15.640 3.613 1.00 92.19 104 THR A N 1
ATOM 879 C CA . THR A 1 104 ? 13.255 16.834 3.115 1.00 92.19 104 THR A CA 1
ATOM 880 C C . THR A 1 104 ? 12.529 18.153 3.387 1.00 92.19 104 THR A C 1
ATOM 882 O O . THR A 1 104 ? 13.174 19.196 3.376 1.00 92.19 104 THR A O 1
ATOM 885 N N . HIS A 1 105 ? 11.205 18.137 3.574 1.00 91.50 105 HIS A N 1
ATOM 886 C CA . HIS A 1 105 ? 10.398 19.353 3.787 1.00 91.50 105 HIS A CA 1
ATOM 887 C C . HIS A 1 105 ? 9.905 19.505 5.232 1.00 91.50 105 HIS A C 1
ATOM 889 O O . HIS A 1 105 ? 9.217 20.478 5.539 1.00 91.50 105 HIS A O 1
ATOM 895 N N . GLN A 1 106 ? 10.205 18.544 6.107 1.00 90.44 106 GLN A N 1
ATOM 896 C CA . GLN A 1 106 ? 9.839 18.612 7.515 1.00 90.44 106 GLN A CA 1
ATOM 897 C C . GLN A 1 106 ? 10.554 19.783 8.209 1.00 90.44 106 GLN A C 1
ATOM 899 O O . GLN A 1 106 ? 11.761 19.959 8.050 1.00 90.44 106 GLN A O 1
ATOM 904 N N . ASP A 1 107 ? 9.807 20.531 9.025 1.00 90.38 107 ASP A N 1
ATOM 905 C CA . ASP A 1 107 ? 10.317 21.613 9.869 1.00 90.38 107 ASP A CA 1
ATOM 906 C C . ASP A 1 107 ? 9.823 21.429 11.324 1.00 90.38 107 ASP A C 1
ATOM 908 O O . ASP A 1 107 ? 8.609 21.352 11.542 1.00 90.38 107 ASP A O 1
ATOM 912 N N . PRO A 1 108 ? 10.719 21.299 12.324 1.00 92.62 108 PRO A N 1
ATOM 913 C CA . PRO A 1 108 ? 12.174 21.258 12.186 1.00 92.62 108 PRO A CA 1
ATOM 914 C C . PRO A 1 108 ? 12.648 19.998 11.457 1.00 92.62 108 PRO A C 1
ATOM 916 O O . PRO A 1 108 ? 12.059 18.919 11.592 1.00 92.62 108 PRO A O 1
ATOM 919 N N . ALA A 1 109 ? 13.739 20.142 10.705 1.00 92.88 109 ALA A N 1
ATOM 920 C CA . ALA A 1 109 ? 14.368 19.025 10.014 1.00 92.88 109 ALA A CA 1
ATOM 921 C C . ALA A 1 109 ? 14.801 17.936 11.009 1.00 92.88 109 ALA A C 1
ATOM 923 O O . ALA A 1 109 ? 15.324 18.233 12.086 1.00 92.88 109 ALA A O 1
ATOM 924 N N . ASP A 1 110 ? 14.636 16.671 10.615 1.00 95.12 110 ASP A N 1
ATOM 925 C CA . ASP A 1 110 ? 15.137 15.505 11.345 1.00 95.12 110 ASP A CA 1
ATOM 926 C C . ASP A 1 110 ? 16.252 14.828 10.525 1.00 95.12 110 ASP A C 1
ATOM 928 O O . ASP A 1 110 ? 15.973 14.012 9.639 1.00 95.12 110 ASP A O 1
ATOM 932 N N . PRO A 1 111 ? 17.534 15.149 10.796 1.00 93.19 111 PRO A N 1
ATOM 933 C CA . PRO A 1 111 ? 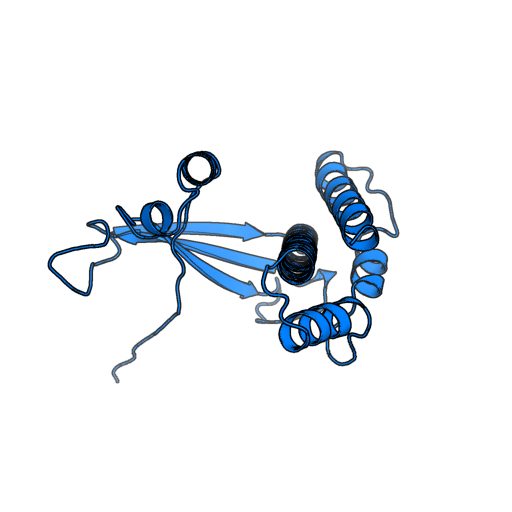18.656 14.609 10.035 1.00 93.19 111 PRO A CA 1
ATOM 934 C C . PRO A 1 111 ? 18.760 13.085 10.105 1.00 93.19 111 PRO A C 1
ATOM 936 O O . PRO A 1 111 ? 19.218 12.466 9.147 1.00 93.19 111 PRO A O 1
ATOM 939 N N . LYS A 1 112 ? 18.331 12.465 11.215 1.00 94.19 112 LYS A N 1
ATOM 940 C CA . LYS A 1 112 ? 18.398 11.007 11.383 1.00 94.19 112 LYS A CA 1
ATOM 941 C C . LYS A 1 112 ? 17.353 10.326 10.513 1.00 94.19 112 LYS A C 1
ATOM 943 O O . LYS A 1 112 ? 17.680 9.367 9.815 1.00 94.19 112 LYS A O 1
ATOM 948 N N . MET A 1 113 ? 16.122 10.840 10.526 1.00 93.19 113 MET A N 1
ATOM 949 C CA . MET A 1 113 ? 15.057 10.335 9.662 1.00 93.19 113 MET A CA 1
ATOM 950 C C . MET A 1 113 ? 15.427 10.512 8.187 1.00 93.19 113 MET A C 1
ATOM 952 O O . MET A 1 113 ? 15.349 9.557 7.415 1.00 93.19 113 MET A O 1
ATOM 956 N N . LEU A 1 114 ? 15.900 11.702 7.804 1.00 92.75 114 LEU A N 1
ATOM 957 C CA . LEU A 1 114 ? 16.318 11.979 6.432 1.00 92.75 114 LEU A CA 1
ATOM 958 C C . LEU A 1 114 ? 17.445 11.048 5.977 1.00 92.75 114 LEU A C 1
ATOM 960 O O . LEU A 1 114 ? 17.346 10.449 4.908 1.00 92.75 114 LEU A O 1
ATOM 964 N N . GLN A 1 115 ? 18.488 10.877 6.793 1.00 92.69 115 GLN A N 1
ATOM 965 C CA . GLN A 1 115 ? 19.605 9.993 6.467 1.00 92.69 115 GLN A CA 1
ATOM 966 C C . GLN A 1 115 ? 19.146 8.541 6.302 1.00 92.69 115 GLN A C 1
ATOM 968 O O . GLN A 1 115 ? 19.550 7.883 5.345 1.00 92.69 115 GLN A O 1
ATOM 973 N N . MET A 1 116 ? 18.269 8.055 7.186 1.00 92.44 116 MET A N 1
ATOM 974 C CA . MET A 1 116 ? 17.723 6.699 7.109 1.00 92.44 116 MET A CA 1
ATOM 975 C C . MET A 1 116 ? 16.926 6.478 5.816 1.00 92.44 116 MET A C 1
ATOM 977 O O . MET A 1 116 ? 17.147 5.484 5.121 1.00 92.44 116 MET A O 1
ATOM 981 N N . VAL A 1 117 ? 16.021 7.402 5.469 1.00 91.38 117 VAL A N 1
ATOM 982 C CA . VAL A 1 117 ? 15.204 7.292 4.249 1.00 91.38 117 VAL A CA 1
ATOM 983 C C . VAL A 1 117 ? 16.081 7.392 3.005 1.00 91.38 117 VAL A C 1
ATOM 985 O O . VAL A 1 117 ? 15.943 6.567 2.102 1.00 91.38 117 VAL A O 1
ATOM 988 N N . LEU A 1 118 ? 17.005 8.354 2.956 1.00 89.88 118 LEU A N 1
ATOM 989 C CA . LEU A 1 118 ? 17.883 8.556 1.808 1.00 89.88 118 LEU A CA 1
ATOM 990 C C . LEU A 1 118 ? 18.795 7.348 1.586 1.00 89.88 118 LEU A C 1
ATOM 992 O O . LEU A 1 118 ? 18.830 6.803 0.483 1.00 89.88 118 LEU A O 1
ATOM 996 N N . GLN A 1 119 ? 19.468 6.871 2.635 1.00 89.19 119 GLN A N 1
ATOM 997 C CA . GLN A 1 119 ? 20.332 5.694 2.549 1.00 89.19 119 GLN A CA 1
ATOM 998 C C . GLN A 1 119 ? 19.542 4.462 2.090 1.00 89.19 119 GLN A C 1
ATOM 1000 O O . GLN A 1 119 ? 19.991 3.751 1.195 1.00 89.19 119 GLN A O 1
ATOM 1005 N N . GLY A 1 120 ? 18.341 4.243 2.635 1.00 87.00 120 GLY A N 1
ATOM 1006 C CA . GLY A 1 120 ? 17.452 3.156 2.216 1.00 87.00 120 GLY A CA 1
ATOM 1007 C C . GLY A 1 120 ? 16.831 3.332 0.824 1.00 87.00 120 GLY A C 1
ATOM 1008 O O . GLY A 1 120 ? 16.164 2.417 0.352 1.00 87.00 120 GLY A O 1
ATOM 1009 N N . SER A 1 121 ? 17.022 4.483 0.177 1.00 85.12 121 SER A N 1
ATOM 1010 C CA . SER A 1 121 ? 16.516 4.779 -1.168 1.00 85.12 121 SER A CA 1
ATOM 1011 C C . SER A 1 121 ? 17.590 4.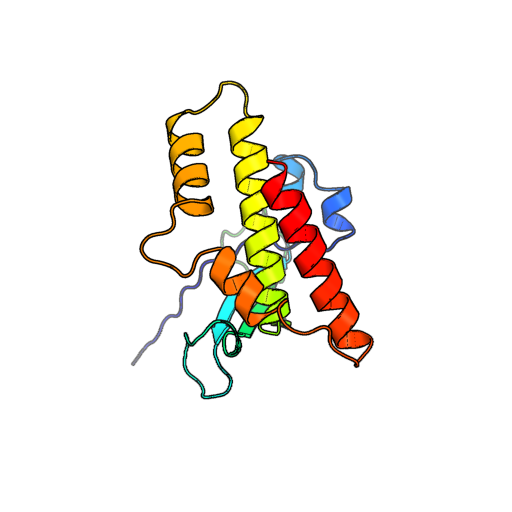594 -2.242 1.00 85.12 121 SER A C 1
ATOM 1013 O O . SER A 1 121 ? 17.309 4.006 -3.282 1.00 85.12 121 SER A O 1
ATOM 1015 N N . VAL A 1 122 ? 18.813 5.084 -2.003 1.00 84.00 122 VAL A N 1
ATOM 1016 C CA . VAL A 1 122 ? 19.906 5.063 -3.001 1.00 84.00 122 VAL A CA 1
ATOM 1017 C C . VAL A 1 122 ? 21.000 4.038 -2.702 1.00 84.00 122 VAL A C 1
ATOM 1019 O O . VAL A 1 122 ? 21.707 3.614 -3.609 1.00 84.00 122 VAL A O 1
ATOM 1022 N N . GLY A 1 123 ? 21.147 3.641 -1.438 1.00 79.81 123 GLY A N 1
ATOM 1023 C CA . GLY A 1 123 ? 22.206 2.759 -0.946 1.00 79.81 123 GLY A CA 1
ATOM 1024 C C . GLY A 1 123 ? 21.656 1.466 -0.353 1.00 79.81 123 GLY A C 1
ATOM 1025 O O . GLY A 1 123 ? 22.144 1.009 0.678 1.00 79.81 123 GLY A O 1
ATOM 1026 N N . THR A 1 124 ? 20.608 0.899 -0.955 1.00 79.62 124 THR A N 1
ATOM 1027 C CA . THR A 1 124 ? 20.031 -0.380 -0.523 1.00 79.62 124 THR A CA 1
ATOM 1028 C C . THR A 1 124 ? 21.069 -1.496 -0.631 1.00 79.62 124 THR A C 1
ATOM 1030 O O . THR A 1 124 ? 21.527 -1.807 -1.728 1.00 79.62 124 THR A O 1
ATOM 1033 N N . THR A 1 125 ? 21.432 -2.111 0.495 1.00 72.75 125 THR A N 1
ATOM 1034 C CA . THR A 1 125 ? 22.422 -3.205 0.547 1.00 72.75 125 THR A CA 1
ATOM 1035 C C . THR A 1 125 ? 21.814 -4.585 0.790 1.00 72.75 125 THR A C 1
ATOM 1037 O O . THR A 1 125 ? 22.491 -5.585 0.583 1.00 72.75 125 THR A O 1
ATOM 1040 N N . VAL A 1 126 ? 20.559 -4.645 1.250 1.00 71.88 126 VAL A N 1
ATOM 1041 C CA . VAL A 1 126 ? 19.888 -5.897 1.650 1.00 71.88 126 VAL A CA 1
ATOM 1042 C C . VAL A 1 126 ? 18.717 -6.234 0.730 1.00 71.88 126 VAL A C 1
ATOM 1044 O O . VAL A 1 126 ? 18.584 -7.374 0.302 1.00 71.88 126 VAL A O 1
ATOM 1047 N N . ASN A 1 127 ? 17.883 -5.245 0.405 1.00 75.50 127 ASN A N 1
ATOM 1048 C CA . ASN A 1 127 ? 16.760 -5.414 -0.514 1.00 75.50 127 ASN A CA 1
ATOM 1049 C C . ASN A 1 127 ? 17.166 -4.994 -1.929 1.00 75.50 127 ASN A C 1
ATOM 1051 O O . ASN A 1 127 ? 18.045 -4.144 -2.091 1.00 75.50 127 ASN A O 1
ATOM 1055 N N . GLN A 1 128 ? 16.489 -5.549 -2.938 1.00 81.62 128 GLN A N 1
ATOM 1056 C CA . GLN A 1 128 ? 16.643 -5.110 -4.323 1.00 81.62 128 GLN A CA 1
ATOM 1057 C C . GLN A 1 128 ? 16.367 -3.604 -4.424 1.00 81.62 128 GLN A C 1
ATOM 1059 O O . GLN A 1 128 ? 15.362 -3.094 -3.921 1.00 81.62 128 GLN A O 1
ATOM 1064 N N . GLY A 1 129 ? 17.317 -2.890 -5.022 1.00 84.56 129 GLY A N 1
ATOM 1065 C CA . GLY A 1 129 ? 17.268 -1.440 -5.146 1.00 84.56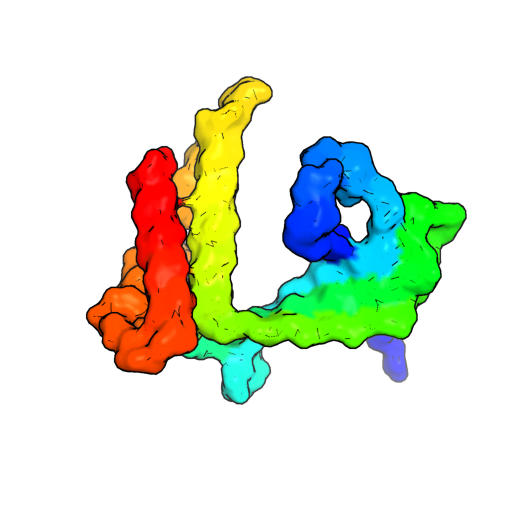 129 GLY A CA 1
ATOM 1066 C C . GLY A 1 129 ? 16.372 -0.967 -6.293 1.00 84.56 129 GLY A C 1
ATOM 1067 O O . GLY A 1 129 ? 15.946 -1.762 -7.134 1.00 84.56 129 GLY A O 1
ATOM 1068 N N . PRO A 1 130 ? 16.140 0.353 -6.399 1.00 88.56 130 PRO A N 1
ATOM 1069 C CA . PRO A 1 130 ? 15.336 0.936 -7.475 1.00 88.56 130 PRO A CA 1
ATOM 1070 C C . PRO A 1 130 ? 15.879 0.608 -8.877 1.00 88.56 130 PRO A C 1
ATOM 1072 O O . PRO A 1 130 ? 15.104 0.510 -9.825 1.00 88.56 130 PRO A O 1
ATOM 1075 N N . LEU A 1 131 ? 17.192 0.392 -9.026 1.00 90.19 131 LEU A N 1
ATOM 1076 C CA . LEU A 1 131 ? 17.788 -0.006 -10.305 1.00 90.19 131 LEU A CA 1
ATOM 1077 C C . LEU A 1 131 ? 17.260 -1.363 -10.798 1.00 90.19 131 LEU A C 1
ATOM 1079 O O . LEU A 1 131 ? 16.880 -1.470 -11.960 1.00 90.19 131 LEU A O 1
ATOM 1083 N N . GLU A 1 132 ? 17.183 -2.358 -9.914 1.00 91.50 132 GLU A N 1
ATOM 1084 C CA . GLU A 1 132 ? 16.680 -3.697 -10.248 1.00 91.50 132 GLU A CA 1
ATOM 1085 C C . GLU A 1 132 ? 15.204 -3.629 -10.665 1.00 91.50 132 GLU A C 1
ATOM 1087 O O . GLU A 1 132 ? 14.800 -4.198 -11.673 1.00 91.50 132 GLU A O 1
ATOM 1092 N N . VAL A 1 133 ? 14.396 -2.835 -9.952 1.00 93.06 133 VAL A N 1
ATOM 1093 C CA . VAL A 1 133 ? 12.985 -2.597 -10.304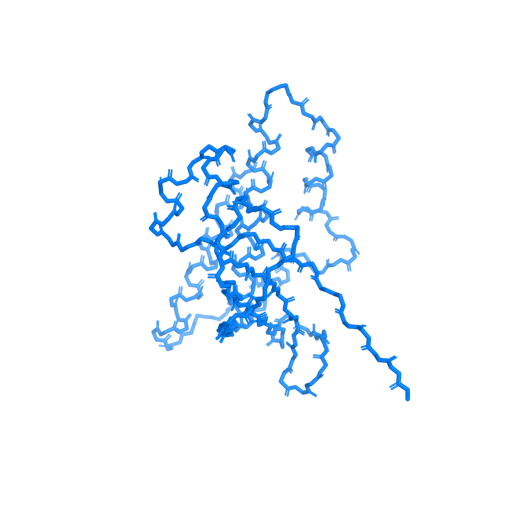 1.00 93.06 133 VAL A CA 1
ATOM 1094 C C . VAL A 1 133 ? 12.856 -2.020 -11.719 1.00 93.06 133 VAL A C 1
ATOM 1096 O O . VAL A 1 133 ? 11.995 -2.451 -12.488 1.00 93.06 133 VAL A O 1
ATOM 1099 N N . ALA A 1 134 ? 13.713 -1.066 -12.092 1.00 93.00 134 ALA A N 1
ATOM 1100 C CA . ALA A 1 134 ? 13.724 -0.526 -13.448 1.00 93.00 134 ALA A CA 1
ATOM 1101 C C . ALA A 1 134 ? 14.140 -1.586 -14.481 1.00 93.00 134 ALA A C 1
ATOM 1103 O O . ALA A 1 134 ? 13.524 -1.670 -15.540 1.00 93.00 134 ALA A O 1
ATOM 1104 N N . GLN A 1 135 ? 15.138 -2.415 -14.173 1.00 93.94 135 GLN A N 1
ATOM 1105 C CA . GLN A 1 135 ? 15.593 -3.478 -15.070 1.00 93.94 135 GLN A CA 1
ATOM 1106 C C . GLN A 1 135 ? 14.516 -4.544 -15.303 1.00 93.94 135 GLN A C 1
ATOM 1108 O O . GLN A 1 135 ? 14.302 -4.964 -16.437 1.00 93.94 135 GLN A O 1
ATOM 1113 N N . VAL A 1 136 ? 13.789 -4.937 -14.259 1.00 95.12 136 VAL A N 1
ATOM 1114 C CA . VAL A 1 136 ? 12.735 -5.953 -14.360 1.00 95.12 136 VAL A CA 1
ATOM 1115 C C . VAL A 1 136 ? 11.517 -5.436 -15.129 1.00 95.12 136 VAL A C 1
ATOM 1117 O O . VAL A 1 136 ? 10.948 -6.166 -15.936 1.00 95.12 136 VAL A O 1
ATOM 1120 N N . PHE A 1 137 ? 11.096 -4.188 -14.897 1.00 95.56 137 PHE A N 1
ATOM 1121 C CA . PHE A 1 137 ? 9.799 -3.707 -15.390 1.00 95.56 137 PHE A CA 1
ATOM 1122 C C . PHE A 1 137 ? 9.856 -2.672 -16.519 1.00 95.56 137 PHE A C 1
ATOM 1124 O O . PHE A 1 137 ? 8.812 -2.413 -17.115 1.00 95.56 137 PHE A O 1
ATOM 1131 N N . LEU A 1 138 ? 11.007 -2.048 -16.797 1.00 95.19 138 LEU A N 1
ATOM 1132 C CA . LEU A 1 138 ? 11.130 -0.948 -17.772 1.00 95.19 138 LEU A CA 1
ATOM 1133 C C . LEU A 1 138 ? 12.096 -1.229 -18.936 1.00 95.19 138 LEU A C 1
ATOM 1135 O O . LEU A 1 138 ? 12.253 -0.365 -19.800 1.00 95.19 138 LEU A O 1
ATOM 1139 N N . CYS A 1 139 ? 12.748 -2.398 -18.977 1.00 93.25 139 CYS A N 1
ATOM 1140 C CA . CYS A 1 139 ? 13.652 -2.768 -20.076 1.00 93.25 139 CYS A CA 1
ATOM 1141 C C . CYS A 1 139 ? 12.928 -2.944 -21.418 1.00 93.25 139 CYS A C 1
ATOM 1143 O O . CYS A 1 139 ? 13.496 -2.637 -22.464 1.00 93.25 139 CYS A O 1
ATOM 1145 N N . GLU A 1 140 ? 11.677 -3.405 -21.396 1.00 92.19 140 GLU A N 1
ATOM 1146 C CA . GLU A 1 140 ? 10.883 -3.667 -22.595 1.00 92.19 140 GLU A CA 1
ATOM 1147 C C . GLU A 1 140 ? 9.583 -2.863 -22.574 1.00 92.19 140 GLU A C 1
ATOM 1149 O O . GLU A 1 140 ? 8.837 -2.874 -21.594 1.00 92.19 140 GLU A O 1
ATOM 1154 N N . ILE A 1 141 ? 9.285 -2.176 -23.681 1.00 92.69 141 ILE A N 1
ATOM 1155 C CA . ILE A 1 141 ? 8.026 -1.444 -23.829 1.00 92.69 141 ILE A CA 1
ATOM 1156 C C . ILE A 1 141 ? 6.940 -2.446 -24.243 1.00 92.69 141 ILE A C 1
ATOM 1158 O O . ILE A 1 141 ? 7.029 -3.014 -25.334 1.00 92.69 141 ILE A O 1
ATOM 1162 N N . PRO A 1 142 ? 5.894 -2.658 -23.426 1.00 91.69 142 PRO A N 1
ATOM 1163 C CA . PRO A 1 142 ? 4.863 -3.631 -23.748 1.00 91.69 142 PRO A CA 1
ATOM 1164 C C . PRO A 1 142 ? 3.972 -3.140 -24.894 1.00 91.69 142 PRO A C 1
ATOM 1166 O O . PRO A 1 142 ? 3.556 -1.980 -24.925 1.00 91.69 142 PRO A O 1
ATOM 1169 N N . ASN A 1 143 ? 3.613 -4.058 -25.794 1.00 91.00 143 ASN A N 1
ATOM 1170 C CA . ASN A 1 143 ? 2.683 -3.787 -26.894 1.00 91.00 143 ASN A CA 1
ATOM 1171 C C . ASN A 1 143 ? 1.219 -3.690 -26.428 1.00 91.00 143 ASN A C 1
ATOM 1173 O O . ASN A 1 143 ? 0.415 -3.015 -27.068 1.00 91.00 143 ASN A O 1
ATOM 1177 N N . ASP A 1 144 ? 0.856 -4.359 -25.324 1.00 92.62 144 ASP A N 1
ATOM 1178 C CA . ASP A 1 144 ? -0.499 -4.298 -24.763 1.00 92.62 144 ASP A CA 1
ATOM 1179 C 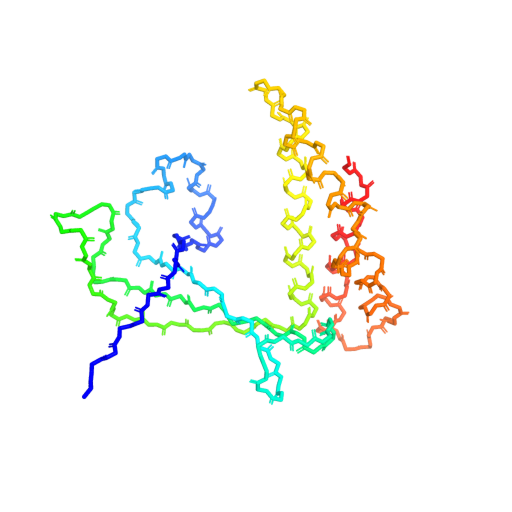C . ASP A 1 144 ? -0.761 -2.903 -24.156 1.00 92.62 144 ASP A C 1
ATOM 1181 O O . ASP A 1 144 ? -0.074 -2.509 -23.203 1.00 92.62 144 ASP A O 1
ATOM 1185 N N . PRO A 1 145 ? -1.784 -2.161 -24.625 1.00 90.62 145 PRO A N 1
ATOM 1186 C CA . PRO A 1 145 ? -2.131 -0.848 -24.087 1.00 90.62 145 PRO A CA 1
ATOM 1187 C C . PRO A 1 145 ? -2.411 -0.825 -22.576 1.00 90.62 145 PRO A C 1
ATOM 1189 O O . PRO A 1 145 ? -2.178 0.198 -21.927 1.00 90.62 145 PRO A O 1
ATOM 1192 N N . LYS A 1 146 ? -2.921 -1.918 -21.988 1.00 86.62 146 LYS A N 1
ATOM 1193 C CA . LYS A 1 146 ? -3.157 -2.023 -20.538 1.00 86.62 146 LYS A CA 1
ATOM 1194 C C . LYS A 1 146 ? -1.840 -2.090 -19.774 1.00 86.62 146 LYS A C 1
ATOM 1196 O O . LYS A 1 146 ? -1.652 -1.325 -18.830 1.00 86.62 146 LYS A O 1
ATOM 1201 N N . LEU A 1 147 ? -0.912 -2.936 -20.217 1.00 88.81 147 LEU A N 1
ATOM 1202 C CA . LEU A 1 147 ? 0.420 -3.043 -19.617 1.00 88.81 147 LEU A CA 1
ATOM 1203 C C . LEU A 1 147 ? 1.221 -1.752 -19.818 1.00 88.81 147 LEU A C 1
ATOM 1205 O O . LEU A 1 147 ? 1.895 -1.294 -18.894 1.00 88.81 147 LEU A O 1
ATOM 1209 N N . PHE A 1 148 ? 1.064 -1.096 -20.971 1.00 93.19 148 PHE A N 1
ATOM 1210 C CA . PHE A 1 148 ? 1.699 0.189 -21.252 1.00 93.19 148 PHE A CA 1
ATOM 1211 C C . PHE A 1 148 ? 1.306 1.280 -20.248 1.00 93.19 148 PHE A C 1
ATOM 1213 O O . PHE A 1 148 ? 2.145 2.103 -19.875 1.00 93.19 148 PHE A O 1
ATOM 1220 N N . ARG A 1 149 ? 0.060 1.287 -19.748 1.00 94.81 149 ARG A N 1
ATOM 1221 C CA . ARG A 1 149 ? -0.362 2.241 -18.705 1.00 94.81 149 ARG A CA 1
ATOM 1222 C C . ARG A 1 149 ? 0.455 2.080 -17.425 1.00 94.81 149 ARG A C 1
ATOM 1224 O O . ARG A 1 149 ? 0.946 3.082 -16.906 1.00 94.81 149 ARG A O 1
ATOM 1231 N N . HIS A 1 150 ? 0.620 0.851 -16.936 1.00 95.88 150 HIS A N 1
ATOM 1232 C CA . HIS A 1 150 ? 1.407 0.580 -15.730 1.00 95.88 150 HIS A CA 1
ATOM 1233 C C . HIS A 1 150 ? 2.894 0.847 -15.967 1.00 95.88 150 HIS A C 1
ATOM 1235 O O . HIS A 1 150 ? 3.515 1.548 -15.173 1.00 95.88 150 HIS A O 1
ATOM 1241 N N . HIS A 1 151 ? 3.430 0.407 -17.107 1.00 96.50 151 HIS A N 1
ATOM 1242 C CA . HIS A 1 151 ? 4.804 0.688 -17.520 1.00 96.50 151 HIS A CA 1
ATOM 1243 C C . HIS A 1 151 ? 5.100 2.197 -17.535 1.00 96.50 151 HIS A C 1
ATOM 1245 O O . HIS A 1 151 ? 6.038 2.675 -16.894 1.00 96.50 151 HIS A O 1
ATOM 1251 N N . ASN A 1 152 ? 4.259 2.994 -18.203 1.00 96.38 152 ASN A N 1
ATOM 1252 C CA . ASN A 1 152 ? 4.435 4.443 -18.245 1.00 96.38 152 ASN A CA 1
ATOM 1253 C C . ASN A 1 152 ? 4.269 5.092 -16.862 1.00 96.38 152 ASN A C 1
ATOM 1255 O O . ASN A 1 152 ? 5.001 6.029 -16.548 1.00 96.38 152 ASN A O 1
ATOM 1259 N N . LYS A 1 153 ? 3.345 4.600 -16.027 1.00 96.69 153 LYS A N 1
ATOM 1260 C CA . LYS A 1 153 ? 3.175 5.088 -14.652 1.00 96.69 153 LYS A CA 1
ATOM 1261 C C . LYS A 1 153 ? 4.434 4.841 -13.820 1.00 96.69 153 LYS A C 1
ATOM 1263 O O . LYS A 1 153 ? 4.931 5.787 -13.218 1.00 96.69 153 LYS A O 1
ATOM 1268 N N . LEU A 1 154 ? 4.992 3.629 -13.850 1.00 96.81 154 LEU A N 1
ATOM 1269 C CA . LEU A 1 154 ? 6.230 3.299 -13.141 1.00 96.81 154 LEU A CA 1
ATOM 1270 C C . LEU A 1 154 ? 7.393 4.179 -13.614 1.00 96.81 154 LEU A C 1
ATOM 1272 O O . LEU A 1 154 ? 8.090 4.774 -12.796 1.00 96.81 154 LEU A O 1
ATOM 1276 N N . ARG A 1 155 ? 7.544 4.363 -14.931 1.00 96.62 155 ARG A N 1
ATOM 1277 C CA . ARG A 1 155 ? 8.545 5.273 -15.511 1.00 96.62 155 ARG A CA 1
ATOM 1278 C C . ARG A 1 155 ? 8.423 6.707 -14.977 1.00 96.62 155 ARG A C 1
ATOM 1280 O O . ARG A 1 155 ? 9.438 7.357 -14.731 1.00 96.62 155 ARG A O 1
ATOM 1287 N N . LEU A 1 156 ? 7.203 7.224 -14.816 1.00 96.56 156 LEU A N 1
ATOM 1288 C CA . LEU A 1 156 ? 6.980 8.548 -14.223 1.00 96.56 156 LEU A CA 1
ATOM 1289 C C . LEU A 1 156 ? 7.340 8.569 -12.730 1.00 96.56 156 LEU A C 1
ATOM 1291 O O . LEU A 1 156 ? 7.972 9.526 -12.294 1.00 96.56 156 LEU A O 1
ATOM 1295 N N . CYS A 1 157 ? 7.039 7.506 -11.978 1.00 95.19 157 CYS A N 1
ATOM 1296 C CA . CYS A 1 157 ? 7.459 7.387 -10.578 1.00 95.19 157 CYS A CA 1
ATOM 1297 C C . CYS A 1 157 ? 8.985 7.437 -10.429 1.00 95.19 157 CYS A C 1
ATOM 1299 O O . CYS A 1 157 ? 9.476 8.138 -9.552 1.00 95.19 157 CYS A O 1
ATOM 1301 N N . PHE A 1 158 ? 9.741 6.786 -11.319 1.00 94.19 158 PHE A N 1
ATOM 1302 C CA . PHE A 1 158 ? 11.204 6.907 -11.342 1.00 94.19 158 PHE A CA 1
ATOM 1303 C C . PHE A 1 158 ? 11.675 8.336 -11.615 1.00 94.19 158 PHE A C 1
ATOM 1305 O O . PHE A 1 158 ? 12.560 8.826 -10.918 1.00 94.19 158 PHE A O 1
ATOM 1312 N N . LYS A 1 159 ? 11.066 9.032 -12.585 1.00 93.94 159 LYS A N 1
ATOM 1313 C CA . LYS A 1 159 ? 11.395 10.441 -12.856 1.00 93.94 159 LYS A CA 1
ATOM 1314 C C . LYS A 1 159 ? 11.170 11.326 -11.634 1.00 93.94 159 LYS A C 1
ATOM 1316 O O . LYS A 1 159 ? 11.998 12.189 -11.358 1.00 93.94 159 LYS A O 1
ATOM 1321 N N . ASP A 1 160 ? 10.068 11.127 -10.922 1.00 92.12 160 ASP A N 1
ATOM 1322 C CA . ASP A 1 160 ? 9.765 11.902 -9.720 1.00 92.12 160 ASP A CA 1
ATOM 1323 C C . ASP A 1 160 ? 10.689 11.533 -8.559 1.00 92.12 160 ASP A C 1
ATOM 1325 O O . ASP A 1 160 ? 11.165 12.428 -7.867 1.00 92.12 160 ASP A O 1
ATOM 1329 N N . PHE A 1 161 ? 11.007 10.248 -8.392 1.00 91.06 161 PHE A N 1
ATOM 1330 C CA . PHE A 1 161 ? 11.971 9.765 -7.406 1.00 91.06 161 PHE A CA 1
ATOM 1331 C C . PHE A 1 161 ? 13.356 10.394 -7.600 1.00 91.06 161 PHE A C 1
ATOM 1333 O O . PHE A 1 161 ? 13.918 10.903 -6.643 1.00 91.06 161 PHE A O 1
ATOM 1340 N N . THR A 1 162 ? 13.869 10.459 -8.834 1.00 88.50 162 THR A N 1
ATOM 1341 C CA . THR A 1 162 ? 15.193 11.050 -9.123 1.00 88.50 162 THR A CA 1
ATOM 1342 C C . THR A 1 162 ? 15.279 12.568 -8.944 1.00 88.50 162 THR A C 1
ATOM 1344 O O . THR A 1 162 ? 16.376 13.116 -8.944 1.00 88.50 162 THR A O 1
ATOM 1347 N N . LYS A 1 163 ? 14.140 13.269 -8.857 1.00 86.00 163 LYS A N 1
ATOM 1348 C CA . LYS A 1 163 ? 14.095 14.727 -8.640 1.00 86.00 163 LYS A CA 1
ATOM 1349 C C . LYS A 1 163 ? 14.108 15.115 -7.160 1.00 86.00 163 LYS A C 1
ATOM 1351 O O . LYS A 1 163 ? 14.150 16.311 -6.872 1.00 86.00 163 LYS A O 1
ATOM 1356 N N . ARG A 1 164 ? 13.943 14.148 -6.258 1.00 74.44 164 ARG A N 1
ATOM 1357 C CA . ARG A 1 164 ? 13.989 14.356 -4.808 1.00 74.44 164 ARG A CA 1
ATOM 1358 C C . ARG A 1 164 ? 15.412 14.178 -4.316 1.00 74.44 164 ARG A C 1
ATOM 1360 O O . ARG A 1 164 ? 15.784 14.973 -3.433 1.00 74.44 164 ARG A O 1
#

Foldseek 3Di:
DDDDDDDDKAQDDDPVLCVVQDDPVSRQPFGFKIKDKFWAFPVGDSDDDLQRIKIKIKIFGFPGGPPDPDPDTDTPDIDIDIGGSLRVLLVVLLVLLVQQVCQVPDPVHDPVSNCVSVCCAPVPDDDDHPVVSCVVQPPDQDPDPVSNVSNVSSVVSVVSSVVD

pLDDT: mean 93.52, std 5.21, range [71.88, 98.75]

Secondary structure (DSSP, 8-state):
---------EE---TTHHHH--STTTTTSSEEEEEEEEEE-TTS-S---GGG-EEEEEEEEEEEEES-SSS---EEEEEEEEEPHHHHHHHHHHHHHHHHHHHHH-SS--HHHHHHHHHHHH--SSSPPHHHHHHHHHSS--SSHHHHHHHHHHHHHHHHHTT-